Protein AF-W2T9M1-F1 (afdb_monomer_lite)

Structure (mmCIF, N/CA/C/O backbone):
data_AF-W2T9M1-F1
#
_entry.id   AF-W2T9M1-F1
#
loop_
_atom_site.group_PDB
_atom_site.id
_atom_site.type_symbol
_atom_site.label_atom_id
_atom_site.label_alt_id
_atom_site.label_comp_id
_atom_site.label_asym_id
_atom_site.label_entity_id
_atom_site.label_seq_id
_atom_site.pdbx_PDB_ins_code
_atom_site.Cartn_x
_atom_site.Cartn_y
_atom_site.Cartn_z
_atom_site.occupancy
_atom_site.B_iso_or_equiv
_atom_site.auth_seq_id
_atom_site.auth_comp_id
_atom_site.auth_asym_id
_atom_site.auth_atom_id
_atom_site.pdbx_PDB_model_num
ATOM 1 N N . MET A 1 1 ? 30.220 10.463 -16.711 1.00 44.69 1 MET A N 1
ATOM 2 C CA . MET A 1 1 ? 28.928 11.119 -16.415 1.00 44.69 1 MET A CA 1
ATOM 3 C C . MET A 1 1 ? 28.304 10.419 -15.217 1.00 44.69 1 MET A C 1
ATOM 5 O O . MET A 1 1 ? 27.841 9.298 -15.368 1.00 44.69 1 MET A O 1
ATOM 9 N N . GLY A 1 2 ? 28.391 11.004 -14.021 1.00 52.62 2 GLY A N 1
ATOM 10 C CA . GLY A 1 2 ? 27.719 10.468 -12.831 1.00 52.62 2 GLY A CA 1
ATOM 11 C C . GLY A 1 2 ? 26.286 10.991 -12.778 1.00 52.62 2 GLY A C 1
ATOM 12 O O . GLY A 1 2 ? 26.091 12.193 -12.935 1.00 52.62 2 GLY A O 1
ATOM 13 N N . ARG A 1 3 ? 25.292 10.112 -12.608 1.00 60.22 3 ARG A N 1
ATOM 14 C CA . ARG A 1 3 ? 23.899 10.538 -12.389 1.00 60.22 3 ARG A CA 1
ATOM 15 C C . ARG A 1 3 ? 23.811 11.287 -11.056 1.00 60.22 3 ARG A C 1
ATOM 17 O O . ARG A 1 3 ? 24.424 10.852 -10.079 1.00 60.22 3 ARG A O 1
ATOM 24 N N . SER A 1 4 ? 23.082 12.403 -11.018 1.00 72.88 4 SER A N 1
ATOM 25 C CA . SER A 1 4 ? 22.811 13.123 -9.764 1.00 72.88 4 SER A CA 1
ATOM 26 C C . SER A 1 4 ? 22.037 12.212 -8.803 1.00 72.88 4 SER A C 1
ATOM 28 O O . SER A 1 4 ? 21.252 11.375 -9.248 1.00 72.88 4 SER A O 1
ATOM 30 N N . LYS A 1 5 ? 22.226 12.361 -7.485 1.00 66.00 5 LYS A N 1
ATOM 31 C CA . LYS A 1 5 ? 21.496 11.567 -6.474 1.00 66.00 5 LYS A CA 1
ATOM 32 C C . LYS A 1 5 ? 19.975 11.664 -6.642 1.00 66.00 5 LYS A C 1
ATOM 34 O O . LYS A 1 5 ? 19.285 10.667 -6.450 1.00 66.00 5 LYS A O 1
ATOM 39 N N . ASP A 1 6 ? 19.482 12.824 -7.062 1.00 66.81 6 ASP A N 1
ATOM 40 C CA . ASP A 1 6 ? 18.052 13.059 -7.293 1.00 66.81 6 ASP A CA 1
ATOM 41 C C . ASP A 1 6 ? 17.511 12.217 -8.453 1.00 66.81 6 ASP A C 1
ATOM 43 O O . ASP A 1 6 ? 16.401 11.692 -8.394 1.00 66.81 6 ASP A O 1
ATOM 47 N N . ASP A 1 7 ? 18.339 12.005 -9.476 1.00 70.12 7 ASP A N 1
ATOM 48 C CA . ASP A 1 7 ? 17.999 11.202 -10.648 1.00 70.12 7 ASP A CA 1
ATOM 49 C C . ASP A 1 7 ? 17.859 9.719 -10.271 1.00 70.12 7 ASP A C 1
ATOM 51 O O . ASP A 1 7 ? 16.961 9.024 -10.739 1.00 70.12 7 ASP A O 1
ATOM 55 N N . ILE A 1 8 ? 18.688 9.237 -9.338 1.00 76.19 8 ILE A N 1
ATOM 56 C CA . ILE A 1 8 ? 18.620 7.862 -8.819 1.00 76.19 8 ILE A CA 1
ATOM 57 C C . ILE A 1 8 ? 17.346 7.644 -7.992 1.00 76.19 8 ILE A C 1
ATOM 59 O O . ILE A 1 8 ? 16.720 6.593 -8.110 1.00 76.19 8 ILE A O 1
ATOM 63 N N . ILE A 1 9 ? 16.938 8.622 -7.178 1.00 76.25 9 ILE A N 1
ATOM 64 C CA . ILE A 1 9 ? 15.717 8.527 -6.358 1.00 76.25 9 ILE A CA 1
ATOM 65 C C . ILE A 1 9 ? 14.463 8.503 -7.242 1.00 76.25 9 ILE A C 1
ATOM 67 O O . ILE A 1 9 ? 13.502 7.798 -6.934 1.00 76.25 9 ILE A O 1
ATOM 71 N N . LEU A 1 10 ? 14.472 9.249 -8.349 1.00 70.62 10 LEU A N 1
ATOM 72 C CA . LEU A 1 10 ? 13.333 9.334 -9.260 1.00 70.62 10 LEU A CA 1
ATOM 73 C C . LEU A 1 10 ? 13.249 8.143 -10.223 1.00 70.62 10 LEU A C 1
ATOM 75 O O . LEU A 1 10 ? 12.161 7.604 -10.411 1.00 70.62 10 LEU A O 1
ATOM 79 N N . THR A 1 11 ? 14.375 7.714 -10.800 1.00 79.56 11 THR A N 1
ATOM 80 C CA . THR A 1 11 ? 14.412 6.653 -11.829 1.00 79.56 11 THR A CA 1
ATOM 81 C C . THR A 1 11 ? 14.612 5.251 -11.256 1.00 79.56 11 THR A C 1
ATOM 83 O O . THR A 1 11 ? 14.196 4.265 -11.863 1.00 79.56 11 THR A O 1
ATOM 86 N N . GLY A 1 12 ? 15.212 5.137 -10.068 1.00 85.19 12 GLY A N 1
ATOM 87 C CA . GLY A 1 12 ? 15.505 3.861 -9.414 1.00 85.19 12 GLY A CA 1
ATOM 88 C C . GLY A 1 12 ? 14.287 2.944 -9.255 1.00 85.19 12 GLY A C 1
ATOM 89 O O . GLY A 1 12 ? 14.386 1.775 -9.630 1.00 85.19 12 GLY A O 1
ATOM 90 N N . PRO A 1 13 ? 13.130 3.438 -8.773 1.00 85.50 13 PRO A N 1
ATOM 91 C CA . PRO A 1 13 ? 11.920 2.627 -8.663 1.00 85.50 13 PRO A CA 1
ATOM 92 C C . PRO A 1 13 ? 11.436 2.084 -10.013 1.00 85.50 13 PRO A C 1
ATOM 94 O O . PRO A 1 13 ? 11.014 0.935 -10.101 1.00 85.50 13 PRO A O 1
ATOM 97 N N . GLU A 1 14 ? 11.521 2.884 -11.076 1.00 86.12 14 GLU A N 1
ATOM 98 C CA . GLU A 1 14 ? 11.060 2.493 -12.411 1.00 86.12 14 GLU A CA 1
ATOM 99 C C . GLU A 1 14 ? 11.982 1.449 -13.042 1.00 86.12 14 GLU A C 1
ATOM 101 O O . GLU A 1 14 ? 11.506 0.465 -13.602 1.00 86.12 14 GLU A O 1
ATOM 106 N N . GLU A 1 15 ? 13.300 1.609 -12.902 1.00 88.19 15 GLU A N 1
ATOM 107 C CA . GLU A 1 15 ? 14.263 0.603 -13.359 1.00 88.19 15 GLU A CA 1
ATOM 108 C C . GLU A 1 15 ? 14.173 -0.700 -12.557 1.00 88.19 15 GLU A C 1
ATOM 110 O O . GLU A 1 15 ? 14.310 -1.781 -13.132 1.00 88.19 15 GLU A O 1
ATOM 115 N N . ALA A 1 16 ? 13.912 -0.620 -11.248 1.00 89.75 16 ALA A N 1
ATOM 116 C CA . ALA A 1 16 ? 13.708 -1.797 -10.409 1.00 89.75 16 ALA A CA 1
ATOM 117 C C . ALA A 1 16 ? 12.468 -2.590 -10.850 1.00 89.75 16 ALA A C 1
ATOM 119 O O . ALA A 1 16 ? 12.531 -3.814 -10.971 1.00 89.75 16 ALA A O 1
ATOM 120 N N . LEU A 1 17 ? 11.368 -1.899 -11.169 1.00 91.38 17 LEU A N 1
ATOM 121 C CA . LEU A 1 17 ? 10.125 -2.528 -11.621 1.00 91.38 17 LEU A CA 1
ATOM 122 C C . LEU A 1 17 ? 10.268 -3.277 -12.951 1.00 91.38 17 LEU A C 1
ATOM 124 O O . LEU A 1 17 ? 9.611 -4.297 -13.128 1.00 91.38 17 LEU A O 1
ATOM 128 N N . LYS A 1 18 ? 11.165 -2.856 -13.856 1.00 90.00 18 LYS A N 1
ATOM 129 C CA . LYS A 1 18 ? 11.403 -3.559 -15.138 1.00 90.00 18 LYS A CA 1
ATOM 130 C C . LYS A 1 18 ? 11.890 -5.000 -14.978 1.00 90.00 18 LYS A C 1
ATOM 132 O O . LYS A 1 18 ? 11.786 -5.782 -15.917 1.00 90.00 18 LYS A O 1
ATOM 137 N N . ARG A 1 19 ? 12.500 -5.325 -13.836 1.00 91.06 19 ARG A N 1
ATOM 138 C CA . ARG A 1 19 ? 13.063 -6.653 -13.537 1.00 91.06 19 ARG A CA 1
ATOM 139 C C . ARG A 1 19 ? 12.359 -7.335 -12.370 1.00 91.06 19 ARG A C 1
ATOM 141 O O . ARG A 1 19 ? 12.735 -8.446 -12.015 1.00 91.06 19 ARG A O 1
ATOM 148 N N . ALA A 1 20 ? 11.407 -6.654 -11.739 1.00 94.50 20 ALA A N 1
ATOM 149 C CA . ALA A 1 20 ? 10.706 -7.181 -10.588 1.00 94.50 20 ALA A CA 1
ATOM 150 C C . ALA A 1 20 ? 9.726 -8.266 -11.035 1.00 94.50 20 ALA A C 1
ATOM 152 O O . ALA A 1 20 ? 8.993 -8.089 -12.001 1.00 94.50 20 ALA A O 1
ATOM 153 N N . GLU A 1 21 ? 9.687 -9.366 -10.293 1.00 95.44 21 GLU A N 1
ATOM 154 C CA . GLU A 1 21 ? 8.658 -10.401 -10.442 1.00 95.44 21 GLU A CA 1
ATOM 155 C C . GLU A 1 21 ? 7.501 -10.186 -9.454 1.00 95.44 21 GLU A C 1
ATOM 157 O O . GLU A 1 21 ? 6.429 -10.759 -9.617 1.00 95.44 21 GLU A O 1
ATOM 162 N N . HIS A 1 22 ? 7.706 -9.347 -8.432 1.00 95.00 22 HIS A N 1
ATOM 163 C CA . HIS A 1 22 ? 6.731 -9.039 -7.388 1.00 95.00 22 HIS A CA 1
ATOM 164 C C . HIS A 1 22 ? 7.002 -7.650 -6.804 1.00 95.00 22 HIS A C 1
ATOM 166 O O . HIS A 1 22 ? 8.158 -7.261 -6.627 1.00 95.00 22 HIS A O 1
ATOM 172 N N . VAL A 1 23 ? 5.947 -6.908 -6.465 1.00 95.31 23 VAL A N 1
ATOM 173 C CA . VAL A 1 23 ? 6.041 -5.569 -5.864 1.00 95.31 23 VAL A CA 1
ATOM 174 C C . VAL A 1 23 ? 5.603 -5.591 -4.402 1.00 95.31 23 VAL A C 1
ATOM 176 O O . VAL A 1 23 ? 4.524 -6.076 -4.067 1.00 95.31 23 VAL A O 1
ATOM 179 N N . LEU A 1 24 ? 6.417 -5.027 -3.513 1.00 96.00 24 LEU A N 1
ATOM 180 C CA . LEU A 1 24 ? 6.043 -4.808 -2.116 1.00 96.00 24 LEU A CA 1
ATOM 181 C C . LEU A 1 24 ? 5.703 -3.333 -1.911 1.00 96.00 24 LEU A C 1
ATOM 183 O O . LEU A 1 24 ? 6.556 -2.462 -2.080 1.00 96.00 24 LEU A O 1
ATOM 187 N N . VAL A 1 25 ? 4.454 -3.055 -1.547 1.00 94.31 25 VAL A N 1
ATOM 188 C CA . VAL A 1 25 ? 3.980 -1.704 -1.236 1.00 94.31 25 VAL A CA 1
ATOM 189 C C . VAL A 1 25 ? 4.044 -1.527 0.269 1.00 94.31 25 VAL A C 1
ATOM 191 O O . VAL A 1 25 ? 3.244 -2.111 0.991 1.00 94.31 25 VAL A O 1
ATOM 194 N N . VAL A 1 26 ? 5.010 -0.750 0.750 1.00 94.81 26 VAL A N 1
ATOM 195 C CA . VAL A 1 26 ? 5.205 -0.538 2.187 1.00 94.81 26 VAL A CA 1
ATOM 196 C C . VAL A 1 26 ? 4.421 0.690 2.637 1.00 94.81 26 VAL A C 1
ATOM 198 O O . VAL A 1 26 ? 4.707 1.800 2.193 1.00 94.81 26 VAL A O 1
ATOM 201 N N . GLN A 1 27 ? 3.456 0.485 3.528 1.00 92.81 27 GLN A N 1
ATOM 202 C CA . GLN A 1 27 ? 2.665 1.534 4.160 1.00 92.81 27 GLN A CA 1
ATOM 203 C C . GLN A 1 27 ? 3.085 1.682 5.619 1.00 92.81 27 GLN A C 1
ATOM 205 O O . GLN A 1 27 ? 3.135 0.704 6.358 1.00 92.81 27 GLN A O 1
ATOM 210 N N . ASP A 1 28 ? 3.357 2.909 6.045 1.00 92.31 28 ASP A N 1
ATOM 211 C CA . ASP A 1 28 ? 3.559 3.223 7.455 1.00 92.31 28 ASP A CA 1
ATOM 212 C C . ASP A 1 28 ? 2.205 3.241 8.182 1.00 92.31 28 ASP A C 1
ATOM 214 O O . ASP A 1 28 ? 1.316 4.006 7.802 1.00 92.31 28 ASP A O 1
ATOM 218 N N . ALA A 1 29 ? 2.044 2.398 9.204 1.00 90.50 29 ALA A N 1
ATOM 219 C CA . ALA A 1 29 ? 0.813 2.287 9.980 1.00 90.50 29 ALA A CA 1
ATOM 220 C C . ALA A 1 29 ? 0.541 3.508 10.868 1.00 90.50 29 ALA A C 1
ATOM 222 O O . ALA A 1 29 ? -0.590 3.693 11.304 1.00 90.50 29 ALA A O 1
ATOM 223 N N . THR A 1 30 ? 1.555 4.339 11.142 1.00 87.00 30 THR A N 1
ATOM 224 C CA . THR A 1 30 ? 1.385 5.573 11.927 1.00 87.00 30 THR A CA 1
ATOM 225 C C . THR A 1 30 ? 1.106 6.794 11.056 1.00 87.00 30 THR A C 1
ATOM 227 O O . THR A 1 30 ? 0.961 7.898 11.578 1.00 87.00 30 THR A O 1
ATOM 230 N N . ALA A 1 31 ? 1.110 6.646 9.728 1.00 85.44 31 ALA A N 1
ATOM 231 C CA . ALA A 1 31 ? 0.770 7.747 8.839 1.00 85.44 31 ALA A CA 1
ATOM 232 C C . ALA A 1 31 ? -0.712 8.106 9.004 1.00 85.44 31 ALA A C 1
ATOM 234 O O . ALA A 1 31 ? -1.564 7.232 9.102 1.00 85.44 31 ALA A O 1
ATOM 235 N N . THR A 1 32 ? -1.024 9.400 8.991 1.00 72.50 32 THR A N 1
ATOM 236 C CA . THR A 1 32 ? -2.401 9.896 9.143 1.00 72.50 32 THR A CA 1
ATOM 237 C C . THR A 1 32 ? -3.288 9.623 7.925 1.00 72.50 32 THR A C 1
ATOM 239 O O . THR A 1 32 ? -4.493 9.826 8.001 1.00 72.50 32 THR A O 1
ATOM 242 N N . GLY A 1 33 ? -2.706 9.205 6.797 1.00 77.31 33 GLY A N 1
ATOM 243 C CA . GLY A 1 33 ? -3.428 8.897 5.567 1.00 77.31 33 GLY A CA 1
ATOM 244 C C . GLY A 1 33 ? -3.795 7.420 5.467 1.00 77.31 33 GLY A C 1
ATOM 245 O O . GLY A 1 33 ? -2.940 6.548 5.605 1.00 77.31 33 GLY A O 1
ATOM 246 N N . ASP A 1 34 ? -5.051 7.159 5.132 1.00 83.06 34 ASP A N 1
ATOM 247 C CA . ASP A 1 34 ? -5.639 5.844 4.870 1.00 83.06 34 ASP A CA 1
ATOM 248 C C . ASP A 1 34 ? -5.653 5.488 3.369 1.00 83.06 34 ASP A C 1
ATOM 250 O O . ASP A 1 34 ? -6.397 4.617 2.922 1.00 83.06 34 ASP A O 1
ATOM 254 N N . TYR A 1 35 ? -4.797 6.135 2.574 1.00 87.81 35 TYR A N 1
ATOM 255 C CA . TYR A 1 35 ? -4.704 5.950 1.128 1.00 87.81 35 TYR A CA 1
ATOM 256 C C . TYR A 1 35 ? -3.284 5.592 0.679 1.00 87.81 35 TYR A C 1
ATOM 258 O O . TYR A 1 35 ? -2.284 6.047 1.234 1.00 87.81 35 TYR A O 1
ATOM 266 N N . ILE A 1 36 ? -3.189 4.822 -0.408 1.00 89.88 36 ILE A N 1
ATOM 267 C CA . ILE A 1 36 ? -1.915 4.591 -1.094 1.00 89.88 36 ILE A CA 1
ATOM 268 C C . ILE A 1 36 ? -1.595 5.822 -1.940 1.00 89.88 36 ILE A C 1
ATOM 270 O O . ILE A 1 36 ? -2.402 6.262 -2.762 1.00 89.88 36 ILE A O 1
ATOM 274 N N . HIS A 1 37 ? -0.390 6.365 -1.774 1.00 90.06 37 HIS A N 1
ATOM 275 C CA . HIS A 1 37 ? 0.050 7.555 -2.495 1.00 90.06 37 HIS A CA 1
ATOM 276 C C . HIS A 1 37 ? -0.150 7.421 -4.021 1.00 90.06 37 HIS A C 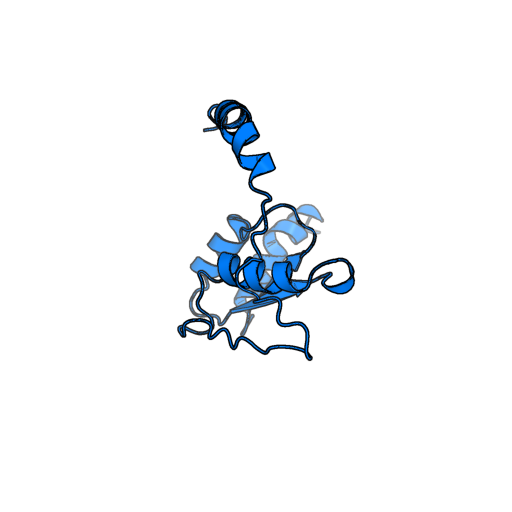1
ATOM 278 O O . HIS A 1 37 ? 0.268 6.436 -4.634 1.00 90.06 37 HIS A O 1
ATOM 284 N N . HIS A 1 38 ? -0.721 8.447 -4.662 1.00 89.06 38 HIS A N 1
ATOM 285 C CA . HIS A 1 38 ? -1.143 8.409 -6.072 1.00 89.06 38 HIS A CA 1
ATOM 286 C C . HIS A 1 38 ? -0.031 7.992 -7.055 1.00 89.06 38 HIS A C 1
ATOM 288 O O . HIS A 1 38 ? -0.286 7.256 -8.006 1.00 89.06 38 HIS A O 1
ATOM 294 N N . ARG A 1 39 ? 1.228 8.397 -6.820 1.00 88.31 39 ARG A N 1
ATOM 295 C CA . ARG A 1 39 ? 2.377 7.957 -7.645 1.00 88.31 39 ARG A CA 1
ATOM 296 C C . ARG A 1 39 ? 2.626 6.448 -7.566 1.00 88.31 39 ARG A C 1
ATOM 298 O O . ARG A 1 39 ? 2.957 5.841 -8.580 1.00 88.31 39 ARG A O 1
ATOM 305 N N . VAL A 1 40 ? 2.456 5.848 -6.388 1.00 91.12 40 VAL A N 1
ATOM 306 C CA . VAL A 1 40 ? 2.591 4.397 -6.195 1.00 91.12 40 VAL A CA 1
ATOM 307 C C . VAL A 1 40 ? 1.444 3.687 -6.903 1.00 91.12 40 VAL A C 1
ATOM 309 O O . VAL A 1 40 ? 1.689 2.768 -7.677 1.00 91.12 40 VAL A O 1
ATOM 312 N N . MET A 1 41 ? 0.213 4.182 -6.745 1.00 91.69 41 MET A N 1
ATOM 313 C CA . MET A 1 41 ? -0.949 3.667 -7.477 1.00 91.69 41 MET A CA 1
ATOM 314 C C . MET A 1 41 ? -0.747 3.713 -8.995 1.00 91.69 41 MET A C 1
ATOM 316 O O . MET A 1 41 ? -1.010 2.731 -9.685 1.00 91.69 41 MET A O 1
ATOM 320 N N . HIS A 1 42 ? -0.212 4.817 -9.520 1.00 90.94 42 HIS A N 1
ATOM 321 C CA . HIS A 1 42 ? 0.113 4.943 -10.938 1.00 90.94 42 HIS A CA 1
ATOM 322 C C . HIS A 1 42 ? 1.168 3.916 -11.392 1.00 90.94 42 HIS A C 1
ATOM 324 O O . HIS A 1 42 ? 1.020 3.308 -12.452 1.00 90.94 42 HIS A O 1
ATOM 330 N N . LEU A 1 43 ? 2.217 3.684 -10.595 1.00 90.88 43 LEU A N 1
ATOM 331 C CA . LEU A 1 43 ? 3.239 2.671 -10.888 1.00 90.88 43 LEU A CA 1
ATOM 332 C C . LEU A 1 43 ? 2.659 1.252 -10.910 1.00 90.88 43 LEU A C 1
ATOM 334 O O . LEU A 1 43 ? 2.943 0.508 -11.850 1.00 90.88 43 LEU A O 1
ATOM 338 N N . LEU A 1 44 ? 1.821 0.911 -9.927 1.00 92.25 44 LEU A N 1
ATOM 339 C CA . LEU A 1 44 ? 1.127 -0.378 -9.849 1.00 92.25 44 LEU A CA 1
ATOM 340 C C . LEU A 1 44 ? 0.177 -0.577 -11.031 1.00 92.25 44 LEU A C 1
ATOM 342 O O . LEU A 1 44 ? 0.138 -1.656 -11.609 1.00 92.25 44 LEU A O 1
ATOM 346 N N . HIS A 1 45 ? -0.546 0.468 -11.440 1.00 92.06 45 HIS A N 1
ATOM 347 C CA . HIS A 1 45 ? -1.436 0.397 -12.596 1.00 92.06 45 HIS A CA 1
ATOM 348 C C . HIS A 1 45 ? -0.663 0.133 -13.898 1.00 92.06 45 HIS A C 1
ATOM 350 O O . HIS A 1 45 ? -1.039 -0.748 -14.674 1.00 92.06 45 HIS A O 1
ATOM 356 N N . ARG A 1 46 ? 0.459 0.842 -14.109 1.00 92.00 46 ARG A N 1
ATOM 357 C CA . ARG A 1 46 ? 1.348 0.624 -15.266 1.00 92.00 46 ARG A CA 1
ATOM 358 C C . ARG A 1 46 ? 1.957 -0.782 -15.294 1.00 92.00 46 ARG A C 1
ATOM 360 O O . ARG A 1 46 ? 2.176 -1.316 -16.376 1.00 92.00 46 ARG A O 1
ATOM 367 N N . HIS A 1 47 ? 2.207 -1.382 -14.131 1.00 93.25 47 HIS A N 1
ATOM 368 C CA . HIS A 1 47 ? 2.792 -2.719 -13.992 1.00 93.25 47 HIS A CA 1
ATOM 369 C C . HIS A 1 47 ? 1.780 -3.724 -13.427 1.00 93.25 47 HIS A C 1
ATOM 371 O O . HIS A 1 47 ? 2.136 -4.588 -12.636 1.00 93.25 47 HIS A O 1
ATOM 377 N N . SER A 1 48 ? 0.516 -3.635 -13.852 1.00 91.19 48 SER A N 1
ATOM 378 C CA . SER A 1 48 ? -0.588 -4.472 -13.346 1.00 91.19 48 SER A CA 1
ATOM 379 C C . SER A 1 48 ? -0.437 -5.975 -13.617 1.00 91.19 48 SER A C 1
ATOM 381 O O . SER A 1 48 ? -1.160 -6.781 -13.038 1.00 91.19 48 SER A O 1
ATOM 383 N N . HIS A 1 49 ? 0.511 -6.358 -14.475 1.00 92.62 49 HIS A N 1
ATOM 384 C CA . HIS A 1 49 ? 0.911 -7.746 -14.699 1.00 92.62 49 HIS A CA 1
ATOM 385 C C . HIS A 1 49 ? 1.752 -8.322 -13.549 1.00 92.62 49 HIS A C 1
ATOM 387 O O . HIS A 1 49 ? 1.847 -9.542 -13.429 1.00 92.62 49 HIS A O 1
ATOM 393 N N . LEU A 1 50 ? 2.365 -7.472 -12.717 1.00 94.75 50 LEU A N 1
ATOM 394 C CA . LEU A 1 50 ? 3.144 -7.903 -11.564 1.00 94.75 50 LEU A CA 1
ATOM 395 C C . LEU A 1 50 ? 2.228 -8.099 -10.350 1.00 94.75 50 LEU A C 1
ATOM 397 O O . LEU A 1 50 ? 1.436 -7.207 -10.028 1.00 94.75 50 LEU A O 1
ATOM 401 N N . PRO A 1 51 ? 2.349 -9.221 -9.623 1.00 93.81 51 PRO A N 1
ATOM 402 C CA . PRO A 1 51 ? 1.699 -9.360 -8.332 1.00 93.81 51 PRO A CA 1
ATOM 403 C C . PRO A 1 51 ? 2.251 -8.321 -7.349 1.00 93.81 51 PRO A C 1
ATOM 405 O O . PRO A 1 51 ? 3.446 -8.012 -7.335 1.00 93.81 51 PRO A O 1
ATOM 408 N N . ALA A 1 52 ? 1.367 -7.790 -6.506 1.00 93.81 52 ALA A N 1
ATOM 409 C CA . ALA A 1 52 ? 1.723 -6.823 -5.481 1.00 93.81 52 ALA A CA 1
ATOM 410 C C . ALA A 1 52 ? 1.197 -7.256 -4.111 1.00 93.81 52 ALA A C 1
ATOM 412 O O . ALA A 1 52 ? 0.070 -7.741 -3.994 1.00 93.81 52 ALA A O 1
ATOM 413 N N . SER A 1 53 ? 2.005 -7.044 -3.073 1.00 94.25 53 SER A N 1
ATOM 414 C CA . SER A 1 53 ? 1.623 -7.267 -1.677 1.00 94.25 53 SER A CA 1
ATOM 415 C C . SER A 1 53 ? 1.732 -5.970 -0.887 1.00 94.25 53 SER A C 1
ATOM 417 O O . SER A 1 53 ? 2.762 -5.296 -0.926 1.00 94.25 53 SER A O 1
ATOM 419 N N . LEU A 1 54 ? 0.677 -5.642 -0.142 1.00 93.81 54 LEU A N 1
ATOM 420 C CA . LEU A 1 54 ? 0.678 -4.546 0.820 1.00 93.81 54 LEU A CA 1
ATOM 421 C C . LEU A 1 54 ? 1.374 -5.001 2.109 1.00 93.81 54 LEU A C 1
ATOM 423 O O . LEU A 1 54 ? 1.004 -6.016 2.697 1.00 93.81 54 LEU A O 1
ATOM 427 N N . VAL A 1 55 ? 2.375 -4.243 2.544 1.00 95.50 55 VAL A N 1
ATOM 428 C CA . VAL A 1 55 ? 3.136 -4.463 3.774 1.00 95.50 55 VAL A CA 1
ATOM 429 C C . VAL A 1 55 ? 2.845 -3.307 4.718 1.00 95.50 55 VAL A C 1
ATOM 431 O O . VAL A 1 55 ? 3.261 -2.179 4.465 1.00 95.50 55 VAL A O 1
ATOM 434 N N . ILE A 1 56 ? 2.147 -3.590 5.813 1.00 93.56 56 ILE A N 1
ATOM 435 C CA . ILE A 1 56 ? 1.908 -2.612 6.874 1.00 93.56 56 ILE A CA 1
ATOM 436 C C . ILE A 1 56 ? 3.116 -2.619 7.818 1.00 93.56 56 ILE A C 1
ATOM 438 O O . ILE A 1 56 ? 3.420 -3.631 8.447 1.00 93.56 56 ILE A O 1
ATOM 442 N N . ASN A 1 57 ? 3.829 -1.500 7.880 1.00 94.81 57 ASN A N 1
ATOM 443 C CA . ASN A 1 57 ? 5.053 -1.308 8.651 1.00 94.81 57 ASN A CA 1
ATOM 444 C C . ASN A 1 57 ? 4.795 -0.471 9.913 1.00 94.81 57 ASN A C 1
ATOM 446 O O . ASN A 1 57 ? 3.817 0.266 9.972 1.00 94.81 57 ASN A O 1
ATOM 450 N N . LYS A 1 58 ? 5.696 -0.550 10.900 1.00 94.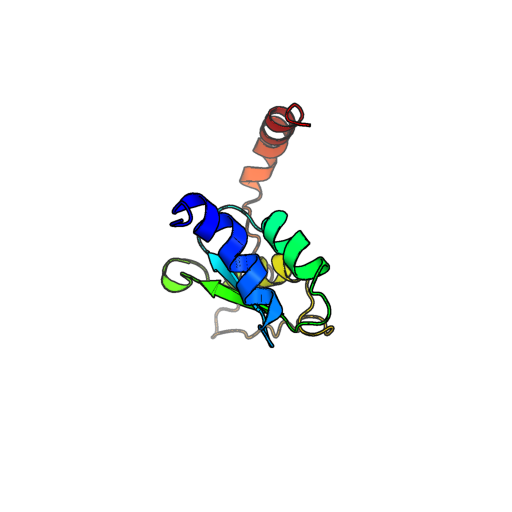62 58 LYS A N 1
ATOM 451 C CA . LYS A 1 58 ? 5.590 0.131 12.209 1.00 94.62 58 LYS A CA 1
ATOM 452 C C . LYS A 1 58 ? 4.353 -0.249 13.031 1.00 94.62 58 LYS A C 1
ATOM 454 O O . LYS A 1 58 ? 3.794 0.559 13.770 1.00 94.62 58 LYS A O 1
ATOM 459 N N . VAL A 1 59 ? 3.913 -1.499 12.904 1.00 93.50 59 VAL A N 1
ATOM 460 C CA . VAL A 1 59 ? 2.754 -2.031 13.641 1.00 93.50 59 VAL A CA 1
ATOM 461 C C . VAL A 1 59 ? 2.957 -2.037 15.158 1.00 93.50 59 VAL A C 1
ATOM 463 O O . VAL A 1 59 ? 1.984 -2.058 15.902 1.00 93.50 59 VAL A O 1
ATOM 466 N N . ASP A 1 60 ? 4.207 -2.008 15.619 1.00 92.62 60 ASP A N 1
ATOM 467 C CA . ASP A 1 60 ? 4.600 -1.917 17.026 1.00 92.62 60 ASP A CA 1
ATOM 468 C C . ASP A 1 60 ? 4.212 -0.582 17.674 1.00 92.62 60 ASP A C 1
ATOM 470 O O . ASP A 1 60 ? 3.984 -0.530 18.881 1.00 92.62 60 ASP A O 1
ATOM 474 N N . LEU A 1 61 ? 4.089 0.480 16.875 1.00 91.75 61 LEU A N 1
ATOM 475 C CA . LEU A 1 61 ? 3.693 1.809 17.338 1.00 91.75 61 LEU A CA 1
ATOM 476 C C . LEU A 1 61 ? 2.171 2.005 17.351 1.00 91.75 61 LEU A C 1
ATOM 478 O O . LEU A 1 61 ? 1.685 3.012 17.865 1.00 91.75 61 LEU A O 1
ATOM 482 N N . VAL A 1 62 ? 1.407 1.059 16.798 1.00 87.12 62 VAL A N 1
ATOM 483 C CA . VAL A 1 62 ? -0.054 1.143 16.755 1.00 87.12 62 VAL A CA 1
ATOM 484 C C . VAL A 1 62 ? -0.641 0.635 18.065 1.00 87.12 62 VAL A C 1
ATOM 486 O O . VAL A 1 62 ? -0.478 -0.525 18.441 1.00 87.12 62 VAL A O 1
ATOM 489 N N . SER A 1 63 ? -1.356 1.517 18.764 1.00 85.25 63 SER A N 1
ATOM 490 C CA . SER A 1 63 ? -1.900 1.223 20.092 1.00 85.25 63 SER A CA 1
ATOM 491 C C . SER A 1 63 ? -3.059 0.223 20.057 1.00 85.25 63 SER A C 1
ATOM 493 O O . SER A 1 63 ? -3.145 -0.634 20.938 1.00 85.25 63 SER A O 1
ATOM 495 N N . GLN A 1 64 ? -3.939 0.296 19.050 1.00 83.38 64 GLN A N 1
ATOM 496 C CA . GLN A 1 64 ? -5.104 -0.584 18.943 1.00 83.38 64 GLN A CA 1
ATOM 497 C C . GLN A 1 64 ? -5.011 -1.496 17.715 1.00 83.38 64 GLN A C 1
ATOM 499 O O . GLN A 1 64 ? -4.869 -1.060 16.578 1.00 83.38 64 GLN A O 1
ATOM 504 N N . ARG A 1 65 ? -5.132 -2.812 17.930 1.00 79.69 65 ARG A N 1
ATOM 505 C CA . ARG A 1 65 ? -5.050 -3.815 16.846 1.00 79.69 65 ARG A CA 1
ATOM 506 C C . ARG A 1 65 ? -6.193 -3.707 15.836 1.00 79.69 65 ARG A C 1
ATOM 508 O O . ARG A 1 65 ? -6.051 -4.144 14.699 1.00 79.69 65 ARG A O 1
ATOM 515 N N . SER A 1 66 ? -7.318 -3.161 16.278 1.00 81.81 66 SER A N 1
ATOM 516 C CA . SER A 1 66 ? -8.477 -2.811 15.466 1.00 81.81 66 SER A CA 1
ATOM 517 C C . SER A 1 66 ? -8.128 -1.925 14.281 1.00 81.81 66 SER A C 1
ATOM 519 O O . SER A 1 66 ? -8.578 -2.176 13.165 1.00 81.81 66 SER A O 1
ATOM 521 N N . ASP A 1 67 ? -7.271 -0.942 14.530 1.00 83.94 67 ASP A N 1
ATOM 522 C CA . ASP A 1 67 ? -6.947 0.121 13.589 1.00 83.94 67 ASP A CA 1
ATOM 523 C C . ASP A 1 67 ? -6.178 -0.458 12.400 1.00 83.94 67 ASP A C 1
ATOM 525 O O . ASP A 1 67 ? -6.399 -0.073 11.258 1.00 83.94 67 ASP A O 1
ATOM 529 N N . LEU A 1 68 ? -5.351 -1.482 12.645 1.00 86.44 68 LEU A N 1
ATOM 530 C CA . LEU A 1 68 ? -4.642 -2.219 11.598 1.00 86.44 68 LEU A CA 1
ATOM 531 C C . LEU A 1 68 ? -5.589 -2.990 10.672 1.00 86.44 68 LEU A C 1
ATOM 533 O O . LEU A 1 68 ? -5.360 -3.034 9.461 1.00 86.44 68 LEU A O 1
ATOM 537 N N . LEU A 1 69 ? -6.632 -3.622 11.224 1.00 85.00 69 LEU A N 1
ATOM 538 C CA . LEU A 1 69 ? -7.616 -4.358 10.424 1.00 85.00 69 LEU A CA 1
ATOM 539 C C . LEU A 1 69 ? -8.420 -3.400 9.549 1.00 85.00 69 LEU A C 1
ATOM 541 O O . LEU A 1 69 ? -8.635 -3.684 8.370 1.00 85.00 69 LEU A O 1
ATOM 545 N N . GLU A 1 70 ? -8.816 -2.261 10.112 1.00 85.12 70 GLU A N 1
ATOM 546 C CA . GLU A 1 70 ? -9.574 -1.244 9.394 1.00 85.12 70 GLU A CA 1
ATOM 547 C C . GLU A 1 70 ? -8.729 -0.571 8.310 1.00 85.12 70 GLU A C 1
ATOM 549 O O . GLU A 1 70 ? -9.143 -0.540 7.152 1.00 85.12 70 GLU A O 1
ATOM 554 N N . LEU A 1 71 ? -7.500 -0.158 8.633 1.00 88.00 71 LEU A N 1
ATOM 555 C CA . LEU A 1 71 ? -6.542 0.381 7.666 1.00 88.00 71 LEU A CA 1
ATOM 556 C C . LEU A 1 71 ? -6.305 -0.602 6.512 1.00 88.00 71 LEU A C 1
ATOM 558 O O . LEU A 1 71 ? -6.352 -0.225 5.342 1.00 88.00 71 LEU A O 1
ATOM 562 N N . THR A 1 72 ? -6.113 -1.889 6.822 1.00 88.81 72 THR A N 1
ATOM 563 C CA . THR A 1 72 ? -5.960 -2.929 5.794 1.00 88.81 72 THR A CA 1
ATOM 564 C C . THR A 1 72 ? -7.211 -3.028 4.923 1.00 88.81 72 THR A C 1
ATOM 566 O O . THR A 1 72 ? -7.098 -3.151 3.703 1.00 88.81 72 THR A O 1
ATOM 569 N N . ARG A 1 73 ? -8.410 -2.948 5.513 1.00 88.44 73 ARG A N 1
ATOM 570 C CA . ARG A 1 73 ? -9.675 -2.972 4.770 1.00 88.44 73 ARG A CA 1
ATOM 571 C C . ARG A 1 73 ? -9.789 -1.781 3.822 1.00 88.44 73 ARG A C 1
ATOM 573 O O . ARG A 1 73 ? -10.164 -1.990 2.672 1.00 88.44 73 ARG A O 1
ATOM 580 N N . ILE A 1 74 ? -9.444 -0.574 4.270 1.00 89.44 74 ILE A N 1
ATOM 581 C CA . ILE A 1 74 ? -9.502 0.646 3.452 1.00 89.44 74 ILE A CA 1
ATOM 582 C C . ILE A 1 74 ? -8.513 0.547 2.284 1.00 89.44 74 ILE A C 1
ATOM 584 O O . ILE A 1 74 ? -8.917 0.607 1.123 1.00 89.44 74 ILE A O 1
ATOM 588 N N . LEU A 1 75 ? -7.236 0.279 2.568 1.00 90.88 75 LEU A N 1
ATOM 589 C CA . LEU A 1 75 ? -6.170 0.259 1.556 1.00 90.88 75 LEU A CA 1
ATOM 590 C C . LEU A 1 75 ? -6.344 -0.840 0.500 1.00 90.88 75 LEU A C 1
ATOM 592 O O . LEU A 1 75 ? -5.849 -0.713 -0.619 1.00 90.88 75 LEU A O 1
ATOM 596 N N . THR A 1 76 ? -7.035 -1.927 0.846 1.00 89.38 76 THR A N 1
ATOM 597 C CA . THR A 1 76 ? -7.305 -3.053 -0.062 1.00 89.38 76 THR A CA 1
ATOM 598 C C . THR A 1 76 ? -8.718 -3.031 -0.647 1.00 89.38 76 THR A C 1
ATOM 600 O O . THR A 1 76 ? -9.111 -3.963 -1.350 1.00 89.38 76 THR A O 1
ATOM 603 N N . ASN A 1 77 ? -9.510 -1.993 -0.358 1.00 87.94 77 ASN A N 1
ATOM 604 C CA . ASN A 1 77 ? -10.930 -1.918 -0.708 1.00 87.94 77 ASN A CA 1
ATOM 605 C C . ASN A 1 77 ? -11.707 -3.197 -0.315 1.00 87.94 77 ASN A C 1
ATOM 607 O O . ASN A 1 77 ? -12.497 -3.755 -1.081 1.00 87.94 77 ASN A O 1
ATOM 611 N N . GLY A 1 78 ? -11.394 -3.730 0.868 1.00 86.31 78 GLY A N 1
ATOM 612 C CA . GLY A 1 78 ? -11.993 -4.935 1.433 1.00 86.31 78 GLY A CA 1
ATOM 613 C C . GLY A 1 78 ? -11.669 -6.236 0.696 1.00 86.31 78 GLY A C 1
ATOM 614 O O . GLY A 1 78 ? -12.334 -7.243 0.955 1.00 86.31 78 GLY A O 1
ATOM 615 N N . ARG A 1 79 ? -10.690 -6.252 -0.222 1.00 87.12 79 ARG A N 1
ATOM 616 C CA . ARG A 1 79 ? -10.356 -7.418 -1.053 1.00 87.12 79 ARG A CA 1
ATOM 617 C C . ARG A 1 79 ? -8.858 -7.697 -1.107 1.00 87.12 79 ARG A C 1
ATOM 619 O O . ARG A 1 79 ? -8.065 -6.841 -1.467 1.00 87.12 79 ARG A O 1
ATOM 626 N N . VAL A 1 80 ? -8.476 -8.949 -0.879 1.00 84.75 80 VAL A N 1
ATOM 627 C CA . VAL A 1 80 ? -7.091 -9.423 -0.988 1.00 84.75 80 VAL A CA 1
ATOM 628 C C . VAL A 1 80 ? -7.041 -10.573 -1.985 1.00 84.75 80 VAL A C 1
ATOM 630 O O . VAL A 1 80 ? -7.845 -11.499 -1.906 1.00 84.75 80 VAL A O 1
ATOM 633 N N . ALA A 1 81 ? -6.122 -10.502 -2.953 1.00 82.25 81 ALA A N 1
ATOM 634 C CA . ALA A 1 81 ? -5.990 -11.493 -4.029 1.00 82.25 81 ALA A CA 1
ATOM 635 C C . ALA A 1 81 ? -7.318 -11.781 -4.773 1.00 82.25 81 ALA A C 1
ATOM 637 O O . ALA A 1 81 ? -7.612 -12.912 -5.147 1.00 82.25 81 ALA A O 1
ATOM 638 N N . GLY A 1 82 ? -8.157 -10.752 -4.945 1.00 82.75 82 GLY A N 1
ATOM 639 C CA . GLY A 1 82 ? -9.469 -10.862 -5.595 1.00 82.75 82 GLY A CA 1
ATOM 640 C C . GLY A 1 82 ? -10.590 -11.430 -4.715 1.00 82.75 82 GLY A C 1
ATOM 641 O O . GLY A 1 82 ? -11.755 -11.359 -5.106 1.00 82.75 82 GLY A O 1
ATOM 642 N N . ALA A 1 83 ? -10.280 -11.925 -3.516 1.00 88.69 83 ALA A N 1
ATOM 643 C CA . 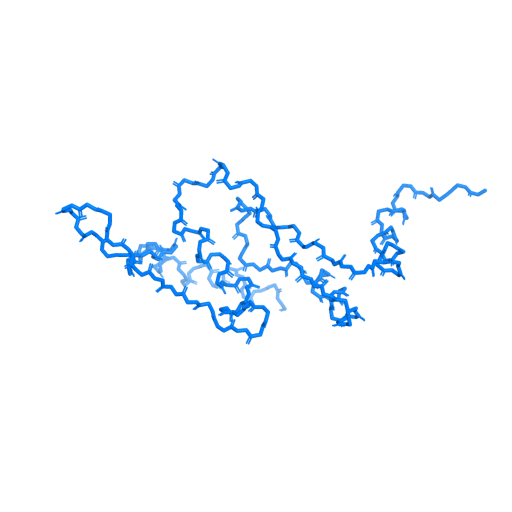ALA A 1 83 ? -11.262 -12.425 -2.563 1.00 88.69 83 ALA A CA 1
ATOM 644 C C . ALA A 1 83 ? -11.623 -11.353 -1.518 1.00 88.69 83 ALA A C 1
ATOM 646 O O . ALA A 1 83 ? -10.745 -10.615 -1.071 1.00 88.69 83 ALA A O 1
ATOM 647 N N . PRO A 1 84 ? -12.894 -11.248 -1.093 1.00 88.75 84 PRO A N 1
ATOM 648 C CA . PRO A 1 84 ? -13.266 -10.370 0.012 1.00 88.75 84 PRO A CA 1
ATOM 649 C C . PRO A 1 84 ? -12.623 -10.831 1.328 1.00 88.75 84 PRO A C 1
ATOM 651 O O . PRO A 1 84 ? -12.520 -12.033 1.591 1.00 88.75 84 PRO A O 1
ATOM 654 N N . ILE A 1 85 ? -12.220 -9.874 2.166 1.00 85.31 85 ILE A N 1
ATOM 655 C CA . ILE A 1 85 ? -11.677 -10.150 3.501 1.00 85.31 85 ILE A CA 1
ATOM 656 C C . ILE A 1 85 ? -12.774 -10.780 4.368 1.00 85.31 85 ILE A C 1
ATOM 658 O O . ILE A 1 85 ? -13.870 -10.236 4.502 1.00 85.31 85 ILE A O 1
ATOM 662 N N . LYS A 1 86 ? -12.470 -11.929 4.980 1.00 82.94 86 LYS A N 1
ATOM 663 C CA . LYS A 1 86 ? -13.346 -12.593 5.954 1.00 82.94 86 LYS A CA 1
ATOM 664 C C . LYS A 1 86 ? -12.942 -12.166 7.360 1.00 82.94 86 LYS A C 1
ATOM 666 O O . LYS A 1 86 ? -11.801 -12.377 7.760 1.00 82.94 86 LYS A O 1
ATOM 671 N N . ILE A 1 87 ? -13.876 -11.568 8.096 1.00 75.19 87 ILE A N 1
ATOM 672 C CA . ILE A 1 87 ? -13.660 -11.138 9.480 1.00 75.19 87 ILE A CA 1
ATOM 673 C C . ILE A 1 87 ? -14.301 -12.169 10.406 1.00 75.19 87 ILE A C 1
ATOM 675 O O . ILE A 1 87 ? -15.523 -12.204 10.553 1.00 75.19 87 ILE A O 1
ATOM 679 N N . ASP A 1 88 ? -13.472 -12.983 11.053 1.00 77.38 88 ASP A N 1
ATOM 680 C CA . ASP A 1 88 ? -13.928 -13.893 12.100 1.00 77.38 88 ASP A CA 1
ATOM 681 C C . ASP A 1 88 ? -13.928 -13.170 13.446 1.00 77.38 88 ASP A C 1
ATOM 683 O O . ASP A 1 88 ? -12.881 -12.892 14.038 1.00 77.38 88 ASP A O 1
ATOM 687 N N . LYS A 1 89 ? -15.124 -12.880 13.961 1.00 67.69 89 LYS A N 1
ATOM 688 C CA . LYS A 1 89 ? -15.286 -12.325 15.306 1.00 67.69 89 LYS A CA 1
ATOM 689 C C . LYS A 1 89 ? -14.953 -13.407 16.332 1.00 67.69 89 LYS A C 1
ATOM 691 O O . LYS A 1 89 ? -15.749 -14.313 16.567 1.00 67.69 89 LYS A O 1
ATOM 696 N N . LYS A 1 90 ? -13.785 -13.310 16.968 1.00 63.72 90 LYS A N 1
ATOM 697 C CA . LYS A 1 90 ? -13.431 -14.146 18.122 1.00 63.72 90 LYS A CA 1
ATOM 698 C C . LYS A 1 90 ? -13.698 -13.376 19.410 1.00 63.72 90 LYS A C 1
ATOM 700 O O . LYS A 1 90 ? -13.064 -12.357 19.662 1.00 63.72 90 LYS A O 1
ATOM 705 N N . ALA A 1 91 ? -14.621 -13.873 20.230 1.00 55.75 91 ALA A N 1
ATOM 706 C CA . ALA A 1 91 ? -14.794 -13.385 21.593 1.00 55.75 91 ALA A CA 1
ATOM 707 C C . ALA A 1 91 ? -13.598 -13.852 22.439 1.00 55.75 91 ALA A C 1
ATOM 709 O O . ALA A 1 91 ? -13.397 -15.052 22.632 1.00 55.75 91 ALA A O 1
ATOM 710 N N . ILE A 1 92 ? -12.778 -12.913 22.911 1.00 49.22 92 ILE A N 1
ATOM 711 C CA . ILE A 1 92 ? -11.673 -13.209 23.826 1.00 49.22 92 ILE A CA 1
ATOM 712 C C . ILE A 1 92 ? -12.209 -13.108 25.258 1.00 49.22 92 ILE A C 1
ATOM 714 O O . ILE A 1 92 ? -12.392 -12.018 25.785 1.00 49.22 92 ILE A O 1
ATOM 718 N N . GLY A 1 93 ? -12.445 -14.255 25.901 1.00 49.91 93 GLY A N 1
ATOM 719 C CA . GLY A 1 93 ? -12.797 -14.326 27.325 1.00 49.91 93 GLY A CA 1
ATOM 720 C C . GLY A 1 93 ? -14.222 -13.871 27.687 1.00 49.91 93 GLY A C 1
ATOM 721 O O . GLY A 1 93 ? -14.998 -13.420 26.851 1.00 49.91 93 GLY A O 1
ATOM 722 N N . ARG A 1 94 ? -14.582 -14.031 28.972 1.00 47.47 94 ARG A N 1
ATOM 723 C CA . ARG A 1 94 ? -15.943 -13.855 29.539 1.00 47.47 94 ARG A CA 1
ATOM 724 C C . ARG A 1 94 ? -16.486 -12.412 29.544 1.00 47.47 94 ARG A C 1
ATOM 726 O O . ARG A 1 94 ? -17.570 -12.198 30.075 1.00 47.47 94 ARG A O 1
ATOM 733 N N . LEU A 1 95 ? -15.788 -11.446 28.953 1.00 50.53 95 LEU A N 1
ATOM 734 C CA . LEU A 1 95 ? -16.265 -10.073 28.771 1.00 50.53 95 LEU A CA 1
ATOM 735 C C . LEU A 1 95 ? -16.306 -9.782 27.266 1.00 50.53 95 LEU A C 1
ATOM 737 O O . LEU A 1 95 ? -15.347 -9.299 26.671 1.00 50.53 95 LEU A O 1
ATOM 741 N N . GLY A 1 96 ? -17.408 -10.179 26.633 1.00 51.12 96 GLY A N 1
ATOM 742 C CA . GLY A 1 96 ? -17.627 -9.996 25.205 1.00 51.12 96 GLY A CA 1
ATOM 743 C C . GLY A 1 96 ? -17.852 -8.529 24.859 1.00 51.12 96 GLY A C 1
ATOM 744 O O . GLY A 1 96 ? -18.992 -8.080 24.828 1.00 51.12 96 GLY A O 1
ATOM 745 N N . VAL A 1 97 ? -16.779 -7.799 24.557 1.00 49.28 97 VAL A N 1
ATOM 746 C CA . VAL A 1 97 ? -16.880 -6.563 23.776 1.00 49.28 97 VAL A CA 1
ATOM 747 C C . VAL A 1 97 ? -16.796 -6.968 22.307 1.00 49.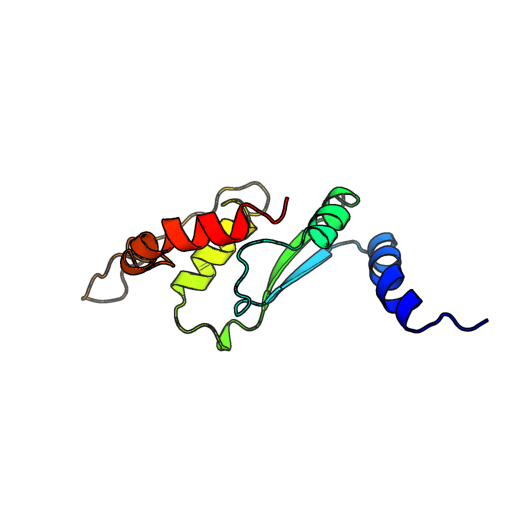28 97 VAL A C 1
ATOM 749 O O . VAL A 1 97 ? -15.798 -7.534 21.855 1.00 49.28 97 VAL A O 1
ATOM 752 N N . SER A 1 98 ? -17.895 -6.781 21.578 1.00 47.19 98 SER A N 1
ATOM 753 C CA . SER A 1 98 ? -17.968 -7.100 20.154 1.00 47.19 98 SER A CA 1
ATOM 754 C C . SER A 1 98 ? -17.052 -6.155 19.379 1.00 47.19 98 SER A C 1
ATOM 756 O O . SER A 1 98 ? -17.171 -4.942 19.480 1.00 47.19 98 SER A O 1
ATOM 758 N N . SER A 1 99 ? -16.195 -6.713 18.525 1.00 51.22 99 SER A N 1
ATOM 759 C CA . SER A 1 99 ? -15.314 -5.996 17.586 1.00 51.22 99 SER A CA 1
ATOM 760 C C . SER A 1 99 ? -16.053 -5.080 16.581 1.00 51.22 99 SER A C 1
ATOM 762 O O . SER A 1 99 ? -15.427 -4.554 15.669 1.00 51.22 99 SER A O 1
ATOM 764 N N . SER A 1 100 ? -17.378 -4.932 16.680 1.00 49.75 100 SER A N 1
ATOM 765 C CA . SER A 1 100 ? -18.191 -4.051 15.831 1.00 49.75 100 SER A CA 1
ATOM 766 C C . SER A 1 100 ? -18.070 -2.563 16.165 1.00 49.75 100 SER A C 1
ATOM 768 O O . SER A 1 100 ? -18.421 -1.763 15.308 1.00 49.75 100 SER A O 1
ATOM 770 N N . ASP A 1 101 ? -17.551 -2.199 17.341 1.00 47.88 101 ASP A N 1
ATOM 771 C CA . ASP A 1 101 ? -17.452 -0.792 17.778 1.00 47.88 101 ASP A CA 1
ATOM 772 C C . ASP A 1 101 ? -16.111 -0.131 17.429 1.00 47.88 101 ASP A C 1
ATOM 774 O O . ASP A 1 101 ? -15.793 0.959 17.891 1.00 47.88 101 ASP A O 1
ATOM 778 N N . LEU A 1 102 ? -15.304 -0.781 16.592 1.00 50.09 102 LEU A N 1
ATOM 779 C CA . LEU A 1 102 ? -13.990 -0.291 16.188 1.00 50.09 102 LEU A CA 1
ATOM 780 C C . LEU A 1 102 ? -14.123 0.712 15.035 1.00 50.09 102 LEU A C 1
ATOM 782 O O . LEU A 1 102 ? -13.741 0.436 13.899 1.00 50.09 102 LEU A O 1
ATOM 786 N N . ARG A 1 103 ? -14.729 1.865 15.323 1.00 50.88 103 ARG A N 1
ATOM 787 C CA . ARG A 1 103 ? -14.671 3.045 14.459 1.00 50.88 103 ARG A CA 1
ATOM 788 C C . ARG A 1 103 ? -13.374 3.791 14.767 1.00 50.88 103 ARG A C 1
ATOM 790 O O . ARG A 1 103 ? -13.106 4.107 15.918 1.00 50.88 103 ARG A O 1
ATOM 797 N N . LEU A 1 104 ? -12.581 4.077 13.733 1.00 44.06 104 LEU A N 1
ATOM 798 C CA . LEU A 1 104 ? -11.363 4.899 13.835 1.00 44.06 104 LEU A CA 1
ATOM 799 C C . LEU A 1 104 ? -11.654 6.344 14.283 1.00 44.06 104 LEU A C 1
ATOM 801 O O . LEU A 1 104 ? -10.757 7.019 14.780 1.00 44.06 104 LEU A O 1
ATOM 805 N N . HIS A 1 105 ? -12.898 6.806 14.130 1.00 42.72 105 HIS A N 1
ATOM 806 C CA . HIS A 1 105 ? -13.341 8.118 14.585 1.00 42.72 105 HIS A CA 1
ATOM 807 C C . HIS A 1 105 ? -14.407 7.977 15.671 1.00 42.72 105 HIS A C 1
ATOM 809 O O . HIS A 1 105 ? -15.424 7.311 15.480 1.00 42.72 105 HIS A O 1
ATOM 815 N N . ASP A 1 106 ? -14.133 8.614 16.807 1.00 41.84 106 ASP A N 1
ATOM 816 C CA . ASP A 1 106 ? -15.125 8.976 17.812 1.00 41.84 106 ASP A CA 1
ATOM 817 C C . ASP A 1 106 ? -16.107 9.969 17.169 1.00 41.84 106 ASP A C 1
ATOM 819 O O . ASP A 1 106 ? -15.673 10.922 16.517 1.00 41.84 106 ASP A O 1
ATOM 823 N N . ASP A 1 107 ? -17.417 9.764 17.329 1.00 49.09 107 ASP A N 1
ATOM 824 C CA . ASP A 1 107 ? -18.462 10.634 16.754 1.00 49.09 107 ASP A CA 1
ATOM 825 C C . ASP A 1 107 ? -18.394 12.074 17.342 1.00 49.09 107 ASP A C 1
ATOM 827 O O . ASP A 1 107 ? -19.093 12.982 16.902 1.00 49.09 107 ASP A O 1
ATOM 831 N N . SER A 1 108 ? -17.498 12.339 18.302 1.00 46.19 108 SER A N 1
ATOM 832 C CA . SER A 1 108 ? -17.121 13.697 18.722 1.00 46.19 108 SER A CA 1
ATOM 833 C C . SER A 1 108 ? -16.320 14.481 17.666 1.00 46.19 108 SER A C 1
ATOM 835 O O 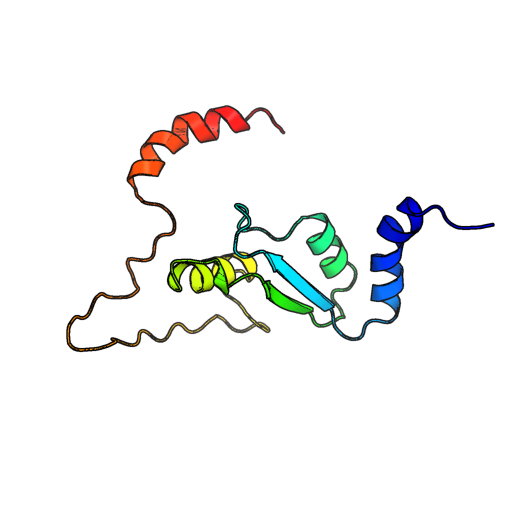. SER A 1 108 ? -16.241 15.708 17.738 1.00 46.19 108 SER A O 1
ATOM 837 N N . VAL A 1 109 ? -15.744 13.799 16.667 1.00 42.44 109 VAL A N 1
ATOM 838 C CA . VAL A 1 109 ? -15.006 14.419 15.552 1.00 42.44 109 VAL A CA 1
ATOM 839 C C . VAL A 1 109 ? -15.939 14.816 14.404 1.00 42.44 109 VAL A C 1
ATOM 841 O O . VAL A 1 109 ? -15.623 15.759 13.683 1.00 42.44 109 VAL A O 1
ATOM 844 N N . THR A 1 110 ? -17.125 14.204 14.277 1.00 46.34 110 THR A N 1
ATOM 845 C CA . THR A 1 110 ? -18.082 14.566 13.213 1.00 46.34 110 THR A CA 1
ATOM 846 C C . THR A 1 110 ? -18.663 15.974 13.371 1.00 46.34 110 THR A C 1
ATOM 848 O O . THR A 1 110 ? -19.023 16.594 12.379 1.00 46.34 110 THR A O 1
ATOM 851 N N . ASP A 1 111 ? -18.667 16.550 14.579 1.00 40.62 111 ASP A N 1
ATOM 852 C CA . ASP A 1 111 ? -19.035 17.966 14.776 1.00 40.62 111 ASP A CA 1
ATOM 853 C C . ASP A 1 111 ? -17.934 18.942 14.307 1.00 40.62 111 ASP A C 1
ATOM 855 O O . ASP A 1 111 ? -18.190 20.131 14.116 1.00 40.62 111 ASP A O 1
ATOM 859 N N . GLN A 1 112 ? -16.704 18.462 14.082 1.00 45.28 112 GLN A N 1
ATOM 860 C CA . GLN A 1 112 ? -15.641 19.247 13.445 1.00 45.28 112 GLN A CA 1
ATOM 861 C C . GLN A 1 112 ? -15.594 19.064 11.921 1.00 45.28 112 GLN A C 1
ATOM 863 O O . GLN A 1 112 ? -14.865 19.805 11.258 1.00 45.28 112 GLN A O 1
ATOM 868 N N . ASP A 1 113 ? -16.382 18.140 11.355 1.00 48.69 113 ASP A N 1
ATOM 869 C CA . ASP A 1 113 ? -16.353 17.825 9.924 1.00 48.69 113 ASP A CA 1
ATOM 870 C C . ASP A 1 113 ? -16.844 18.979 9.051 1.00 48.69 113 ASP A C 1
ATOM 872 O O . ASP A 1 113 ? -16.287 19.169 7.976 1.00 48.69 113 ASP A O 1
ATOM 876 N N . GLU A 1 114 ? -17.803 19.807 9.478 1.00 52.75 114 GLU A N 1
ATOM 877 C CA . GLU A 1 114 ? -18.222 20.952 8.651 1.00 52.75 114 GLU A CA 1
ATOM 878 C C . GLU A 1 114 ? -17.088 21.976 8.509 1.00 52.75 114 GLU A C 1
ATOM 880 O O . GLU A 1 114 ? -16.711 22.335 7.394 1.00 52.75 114 GLU A O 1
ATOM 885 N N . ALA A 1 115 ? -16.444 22.358 9.616 1.00 50.44 115 ALA A N 1
ATOM 886 C CA . ALA A 1 115 ? -15.306 23.280 9.595 1.00 50.44 115 ALA A CA 1
ATOM 887 C C . ALA A 1 115 ? -14.054 22.678 8.922 1.00 50.44 115 ALA A C 1
ATOM 889 O O . ALA A 1 115 ? -13.251 23.407 8.329 1.00 50.44 115 ALA A O 1
ATOM 890 N N . TRP A 1 116 ? -13.867 21.355 9.000 1.00 47.97 116 TRP A N 1
ATOM 891 C CA . TRP A 1 116 ? -12.753 20.642 8.367 1.00 47.97 116 TRP A CA 1
ATOM 892 C C . TRP A 1 116 ? -12.960 20.482 6.853 1.00 47.97 116 TRP A C 1
ATOM 894 O O . TRP A 1 116 ? -12.043 20.759 6.075 1.00 47.97 116 TRP A O 1
ATOM 904 N N . GLN A 1 117 ? -14.176 20.137 6.418 1.00 49.31 117 GLN A N 1
ATOM 905 C CA . GLN A 1 117 ? -14.559 20.048 5.005 1.00 49.31 117 GLN A CA 1
ATOM 906 C C . GLN A 1 117 ? -14.502 21.415 4.311 1.00 49.31 117 GLN A C 1
ATOM 908 O O . GLN A 1 117 ? -14.067 21.509 3.161 1.00 49.31 117 GLN A O 1
ATOM 913 N N . GLU A 1 118 ? -14.871 22.495 5.005 1.00 54.50 118 GLU A N 1
ATOM 914 C CA . GLU A 1 118 ? -14.851 23.848 4.440 1.00 54.50 118 GLU A CA 1
ATOM 915 C C . GLU A 1 118 ? -13.422 24.371 4.220 1.00 54.50 118 GLU A C 1
ATOM 917 O O . GLU A 1 118 ? -13.138 25.042 3.225 1.00 54.50 118 GLU A O 1
ATOM 922 N N . ARG A 1 119 ? -12.478 23.977 5.086 1.00 45.66 119 ARG A N 1
ATOM 923 C CA . ARG A 1 119 ? -11.069 24.396 5.016 1.00 45.66 119 ARG A CA 1
ATOM 924 C C . ARG A 1 119 ? -10.299 23.782 3.841 1.00 45.66 119 ARG A C 1
ATOM 926 O O . ARG A 1 119 ? -9.329 24.382 3.380 1.00 45.66 119 ARG A O 1
ATOM 933 N N . TYR A 1 120 ? -10.737 22.631 3.331 1.00 45.16 120 TYR A N 1
ATOM 934 C CA . TYR A 1 120 ? -10.086 21.921 2.219 1.00 45.16 120 TYR A CA 1
ATOM 935 C C . TYR A 1 120 ? -10.863 21.967 0.898 1.00 45.16 120 TYR A C 1
ATOM 937 O O . TYR A 1 120 ? -10.383 21.464 -0.118 1.00 45.16 120 TYR A O 1
ATOM 945 N N . ARG A 1 121 ? -12.000 22.673 0.856 1.00 43.12 121 ARG A N 1
ATOM 946 C CA . ARG A 1 121 ? -12.773 22.899 -0.376 1.00 43.12 121 ARG A CA 1
ATOM 947 C C . ARG A 1 121 ? -12.114 23.863 -1.375 1.00 43.12 121 ARG A C 1
ATOM 949 O O . ARG A 1 121 ? -12.649 24.058 -2.459 1.00 43.12 121 ARG A O 1
ATOM 956 N N . HIS A 1 1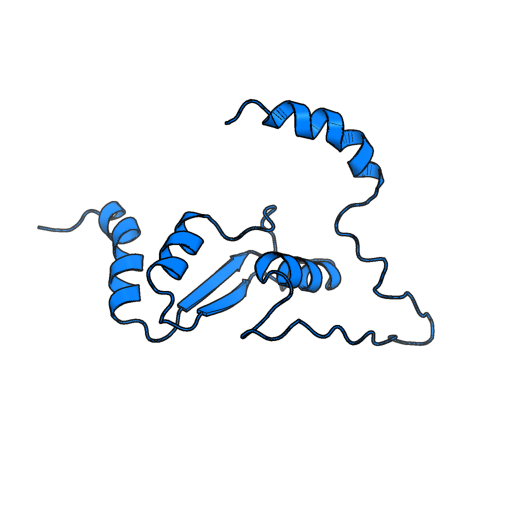22 ? -10.973 24.459 -1.021 1.00 38.81 122 HIS A N 1
ATOM 957 C CA . HIS A 1 122 ? -10.234 25.428 -1.841 1.00 38.81 122 HIS A CA 1
ATOM 958 C C . HIS A 1 122 ? -8.884 24.919 -2.383 1.00 38.81 122 HIS A C 1
ATOM 960 O O . HIS A 1 122 ? -8.104 25.720 -2.894 1.00 38.81 122 HIS A O 1
ATOM 966 N N . VAL A 1 123 ? -8.589 23.615 -2.297 1.00 44.16 123 VAL A N 1
ATOM 967 C CA . VAL A 1 123 ? -7.346 23.034 -2.860 1.00 44.16 123 VAL A CA 1
ATOM 968 C C . VAL A 1 123 ? -7.628 22.068 -4.019 1.00 44.16 123 VAL A C 1
ATOM 970 O O . VAL A 1 123 ? -6.926 21.078 -4.207 1.00 44.16 123 VAL A O 1
ATOM 973 N N . PHE A 1 124 ? -8.641 22.386 -4.825 1.00 36.78 124 PHE A N 1
ATOM 974 C CA . PHE A 1 124 ? -8.808 21.859 -6.180 1.00 36.78 124 PHE A CA 1
ATOM 975 C C . PHE A 1 124 ? -9.182 22.996 -7.126 1.00 36.78 124 PHE A C 1
ATOM 977 O O . PHE A 1 124 ? -10.083 23.784 -6.758 1.00 36.78 124 PHE A O 1
#

Secondary structure (DSSP, 8-state):
-PPPHHHHHHHHHHHHHTT-SSEEEEEETTSS--S--HHHHHHHHHTTTS-EEEEEE-GGG-S-HHHHHHHHHHHTTTEETTEEPP------SSS---GGG--SS-TTSGGGHHHHHHHHTT--

Organism: Necator americanus (NCBI:txid51031)

Radius of gyration: 19.15 Å; chains: 1; bounding box: 48×40×46 Å

pLDDT: mean 75.15, std 19.19, range [36.78, 96.0]

Sequence (124 aa):
MGRSKDDIILTGPEEALKRAEHVLVVQDATATGDYIHHRVMHLLHRHSHLPASLVINKVDLVSQRSDLLELTRILTNGRVAGAPIKIDKKAIGRLGVSSSDLRLHDDSVTDQDEAWQERYRHVF

InterPro domains:
  IPR005662 GTPase Era-like [PTHR42698] (7-83)
  IPR027417 P-loop containing nucleoside triphosphate hydrolase [G3DSA:3.40.50.300] (3-91)
  IPR027417 P-loop containing nucleoside triphosphate hydrolase [SSF52540] (15-75)

Foldseek 3Di:
DDDDPVRCVVCVVVVCLVPDQEEEQEDELPDPDLERPVVVVVVCVVSVVHHYDYHYPPVVVDPDPLSVVVSVCSHQVQDDPNHGDDDDFDQDDPDRDTSPPSDPDDCVCVVCCVVVVVVCPPVD